Protein AF-A0A349E6E7-F1 (afdb_monomer_lite)

Radius of gyration: 17.11 Å; chains: 1; bounding box: 38×30×62 Å

Sequence (129 aa):
MQFNVATEIISILEPRATTQTDIDMSSIKFLRLEKPYQSMLASNNTEEKIEGLDVDTAARSFEVFFKDRTEITGKTYGSRNDKNGIHFYEQTKIGRKWRYCTHLFVSKTAVESNAIGGQIGDLLVQEKQ

pLDDT: mean 74.7, std 17.89, range [33.38, 95.88]

Secondary structure (DSSP, 8-state):
-EEETTTTEEEE--TT-SSPEEEEGGG-SEEE-SS-EE-----SS-----TT-EEEEEEEEEEEEETTS-EEEEEEEEEEE-SSEEEEEEEEE--TT-EEEEEEEEETTTEEEEEE---HHHHTTTT--

Structure (mmCIF, N/CA/C/O backbone):
data_AF-A0A349E6E7-F1
#
_entry.id   AF-A0A349E6E7-F1
#
loop_
_atom_site.group_PDB
_atom_site.id
_atom_site.type_symbol
_atom_site.label_atom_id
_atom_site.label_alt_id
_atom_site.label_comp_id
_atom_site.label_asym_id
_atom_site.label_entity_id
_atom_site.label_seq_id
_atom_site.pdbx_PDB_ins_code
_atom_site.Cartn_x
_atom_site.Cartn_y
_atom_site.Cartn_z
_atom_site.occupancy
_atom_site.B_iso_or_equiv
_atom_site.auth_seq_id
_atom_site.auth_comp_id
_atom_site.auth_asym_id
_atom_site.auth_atom_id
_atom_site.pdbx_PDB_model_num
ATOM 1 N N . MET A 1 1 ? 10.195 2.484 17.320 1.00 65.44 1 MET A N 1
ATOM 2 C CA . MET A 1 1 ? 9.075 1.759 16.690 1.00 65.44 1 MET A CA 1
ATOM 3 C C . MET A 1 1 ? 9.393 0.282 16.761 1.00 65.44 1 MET A C 1
ATOM 5 O O . MET A 1 1 ? 10.477 -0.107 16.343 1.00 65.44 1 MET A O 1
ATOM 9 N N . GLN A 1 2 ? 8.496 -0.505 17.337 1.00 77.25 2 GLN A N 1
ATOM 10 C CA . GLN A 1 2 ? 8.571 -1.963 17.335 1.00 77.25 2 GLN A CA 1
ATOM 11 C C . GLN A 1 2 ? 7.325 -2.494 16.632 1.00 77.25 2 GLN A C 1
ATOM 13 O O . GLN A 1 2 ? 6.252 -1.915 16.778 1.00 77.25 2 GLN A O 1
ATOM 18 N N . PHE A 1 3 ? 7.475 -3.554 15.845 1.00 76.62 3 PHE A N 1
ATOM 19 C CA . PHE A 1 3 ? 6.357 -4.219 15.188 1.00 76.62 3 PHE A CA 1
ATOM 20 C C . PHE A 1 3 ? 6.262 -5.652 15.695 1.00 76.62 3 PHE A C 1
ATOM 22 O O . PHE A 1 3 ? 7.237 -6.402 15.613 1.00 76.62 3 PHE A O 1
ATOM 29 N N . ASN A 1 4 ? 5.093 -6.024 16.211 1.00 77.81 4 ASN A N 1
ATOM 30 C CA . ASN A 1 4 ? 4.798 -7.393 16.597 1.00 77.81 4 ASN A CA 1
ATOM 31 C C . ASN A 1 4 ? 4.048 -8.090 15.457 1.00 77.81 4 ASN A C 1
ATOM 33 O O . ASN A 1 4 ? 2.883 -7.803 15.198 1.00 77.81 4 ASN A O 1
ATOM 37 N N . VAL A 1 5 ? 4.724 -9.029 14.792 1.00 71.56 5 VAL A N 1
ATOM 38 C CA . VAL A 1 5 ? 4.176 -9.778 13.649 1.00 71.56 5 VAL A CA 1
ATOM 39 C C . VAL A 1 5 ? 3.000 -10.676 14.054 1.00 71.56 5 VAL A C 1
ATOM 41 O O . VAL A 1 5 ? 2.099 -10.898 13.250 1.00 71.56 5 VAL A O 1
ATOM 44 N N . ALA A 1 6 ? 3.003 -11.204 15.282 1.00 77.94 6 ALA A N 1
ATOM 45 C CA . ALA A 1 6 ? 1.976 -12.132 15.750 1.00 77.94 6 ALA A CA 1
ATOM 46 C C . ALA A 1 6 ? 0.658 -11.418 16.065 1.00 77.94 6 ALA A C 1
ATOM 48 O O . ALA A 1 6 ? -0.408 -11.947 15.764 1.00 77.94 6 ALA A O 1
ATOM 49 N N . THR A 1 7 ? 0.738 -10.226 16.661 1.00 79.56 7 THR A N 1
ATOM 50 C CA . THR A 1 7 ? -0.441 -9.436 17.043 1.00 79.56 7 THR A CA 1
ATOM 51 C C . THR A 1 7 ? -0.788 -8.347 16.038 1.00 79.56 7 THR A C 1
ATOM 53 O O . THR A 1 7 ? -1.819 -7.711 16.192 1.00 79.56 7 THR A O 1
ATOM 56 N N . GLU A 1 8 ? 0.066 -8.109 15.041 1.00 79.56 8 GLU A N 1
ATOM 57 C CA . GLU A 1 8 ? -0.101 -7.057 14.031 1.00 79.56 8 GLU A CA 1
ATOM 58 C C . GLU A 1 8 ? -0.259 -5.662 14.651 1.00 79.56 8 GLU A C 1
ATOM 60 O O . GLU A 1 8 ? -1.016 -4.822 14.173 1.00 79.56 8 GLU A O 1
ATOM 65 N N . ILE A 1 9 ? 0.495 -5.410 15.723 1.00 83.06 9 ILE A N 1
ATOM 66 C CA . ILE A 1 9 ? 0.512 -4.124 16.426 1.00 83.06 9 ILE A CA 1
ATOM 67 C C . ILE A 1 9 ? 1.854 -3.441 16.173 1.00 83.06 9 ILE A C 1
ATOM 69 O O . ILE A 1 9 ? 2.924 -4.035 16.353 1.00 83.06 9 ILE A O 1
ATOM 73 N N . ILE A 1 10 ? 1.791 -2.178 15.755 1.00 83.75 10 ILE A N 1
ATOM 74 C CA . ILE A 1 10 ? 2.926 -1.262 15.753 1.00 83.75 10 ILE A CA 1
ATOM 75 C C . ILE A 1 10 ? 2.896 -0.484 17.058 1.00 83.75 10 ILE A C 1
ATOM 77 O O . ILE A 1 10 ? 1.952 0.252 17.325 1.00 83.75 10 ILE A O 1
ATOM 81 N N . SER A 1 11 ? 3.977 -0.569 17.817 1.00 84.50 11 SER A N 1
ATOM 82 C CA . SER A 1 11 ? 4.109 0.150 19.072 1.00 84.50 11 SER A CA 1
ATOM 83 C C . SER A 1 11 ? 5.152 1.264 18.932 1.00 84.50 11 SER A C 1
ATOM 85 O O . SER A 1 11 ? 6.337 1.031 18.635 1.00 84.50 11 SER A O 1
ATOM 87 N N . ILE A 1 12 ? 4.719 2.507 19.131 1.00 84.69 12 ILE A N 1
ATOM 88 C CA . ILE A 1 12 ? 5.522 3.723 18.961 1.00 84.69 12 ILE A CA 1
ATOM 89 C C . ILE A 1 12 ? 5.662 4.416 20.312 1.00 84.69 12 ILE A C 1
ATOM 91 O O . ILE A 1 12 ? 4.676 4.789 20.933 1.00 84.69 12 ILE A O 1
ATOM 95 N N . LEU A 1 13 ? 6.902 4.610 20.761 1.00 85.56 13 LEU A N 1
ATOM 96 C CA . LEU A 1 13 ? 7.206 5.496 21.879 1.00 85.56 13 LEU A CA 1
ATOM 97 C C . LEU A 1 13 ? 7.747 6.802 21.301 1.00 85.56 13 LEU A C 1
ATOM 99 O O . LEU A 1 13 ? 8.862 6.837 20.775 1.00 85.56 13 LEU A O 1
ATOM 103 N N . GLU A 1 14 ? 6.931 7.849 21.328 1.00 83.06 14 GLU A N 1
ATOM 104 C CA . GLU A 1 14 ? 7.347 9.165 20.853 1.00 83.06 14 GLU A CA 1
ATOM 105 C C . GLU A 1 14 ? 8.329 9.813 21.845 1.00 83.06 14 GLU A C 1
ATOM 107 O O . GLU A 1 14 ? 8.226 9.572 23.047 1.00 83.06 14 GLU A O 1
ATOM 112 N N . PRO A 1 15 ? 9.254 10.687 21.400 1.00 82.06 15 PRO A N 1
ATOM 113 C CA . PRO A 1 15 ? 10.307 11.245 22.258 1.00 82.06 15 PRO A CA 1
ATOM 114 C C . PRO A 1 15 ? 9.824 11.999 23.508 1.00 82.06 15 PRO A C 1
ATOM 116 O O . PRO A 1 15 ? 10.608 12.223 24.425 1.00 82.06 15 PRO A O 1
ATOM 119 N N . ARG A 1 16 ? 8.560 12.439 23.528 1.00 84.94 16 ARG A N 1
ATOM 120 C CA . ARG A 1 16 ? 7.936 13.156 24.653 1.00 84.94 16 ARG A CA 1
ATOM 121 C C . ARG A 1 16 ? 6.809 12.367 25.323 1.00 84.94 16 ARG A C 1
ATOM 123 O O . ARG A 1 16 ? 6.191 12.885 26.248 1.00 84.94 16 ARG A O 1
ATOM 130 N N . ALA A 1 17 ? 6.522 11.155 24.853 1.00 84.00 17 ALA A N 1
ATOM 131 C CA . ALA A 1 17 ? 5.455 10.336 25.400 1.00 84.00 17 ALA A CA 1
ATOM 132 C C . ALA A 1 17 ? 5.957 9.541 26.609 1.00 84.00 17 ALA A C 1
ATOM 134 O O . ALA A 1 17 ? 7.027 8.937 26.583 1.00 84.00 17 ALA A O 1
ATOM 135 N N . THR A 1 18 ? 5.160 9.536 27.674 1.00 82.06 18 THR A N 1
ATOM 136 C CA . THR A 1 18 ? 5.380 8.698 28.859 1.00 82.06 18 THR A CA 1
ATOM 137 C C . THR A 1 18 ? 4.865 7.274 28.667 1.00 82.06 18 THR A C 1
ATOM 139 O O . THR A 1 18 ? 5.339 6.363 29.340 1.00 82.06 18 THR A O 1
ATOM 142 N N . THR A 1 19 ? 3.925 7.066 27.743 1.00 84.81 19 THR A N 1
ATOM 143 C CA . THR A 1 19 ? 3.355 5.759 27.403 1.00 84.81 19 THR A CA 1
ATOM 144 C C . THR A 1 19 ? 3.542 5.450 25.928 1.00 84.81 19 THR A C 1
ATOM 146 O O . THR A 1 19 ? 3.532 6.343 25.083 1.00 84.81 19 THR A O 1
ATOM 149 N N . GLN A 1 20 ? 3.687 4.167 25.624 1.00 85.81 20 GLN A N 1
ATOM 150 C CA . GLN A 1 20 ? 3.752 3.675 24.259 1.00 85.81 20 GLN A CA 1
ATOM 151 C C . GLN A 1 20 ? 2.364 3.744 23.609 1.00 85.81 20 GLN A C 1
ATOM 153 O O . GLN A 1 20 ? 1.363 3.415 24.243 1.00 85.81 20 GLN A O 1
ATOM 158 N N . THR A 1 21 ? 2.312 4.184 22.356 1.00 87.62 21 THR A N 1
ATOM 159 C CA . THR A 1 21 ? 1.102 4.170 21.535 1.00 87.62 21 THR A CA 1
ATOM 160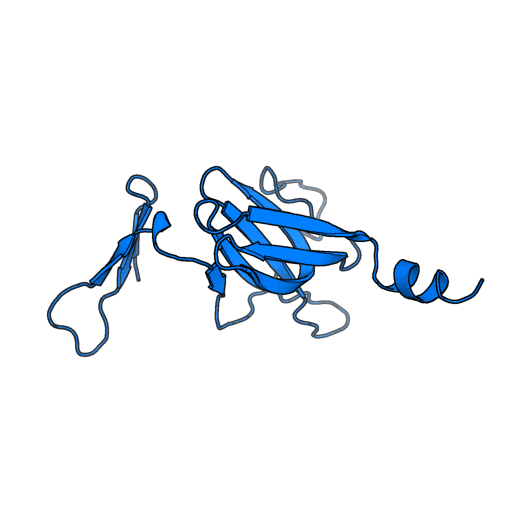 C C . THR A 1 21 ? 1.089 2.893 20.717 1.00 87.62 21 THR A C 1
ATOM 162 O O . THR A 1 21 ? 2.000 2.667 19.917 1.00 87.62 21 THR A O 1
ATOM 165 N N . ASP A 1 22 ? 0.048 2.089 20.897 1.00 87.81 22 ASP A N 1
ATOM 166 C CA . ASP A 1 22 ? -0.192 0.890 20.104 1.00 87.81 22 ASP A CA 1
ATOM 167 C C . ASP A 1 22 ? -1.153 1.206 18.958 1.00 87.81 22 ASP A C 1
ATOM 169 O O . ASP A 1 22 ? -2.226 1.776 19.153 1.00 87.81 22 ASP A O 1
ATOM 173 N N . ILE A 1 23 ? -0.741 0.846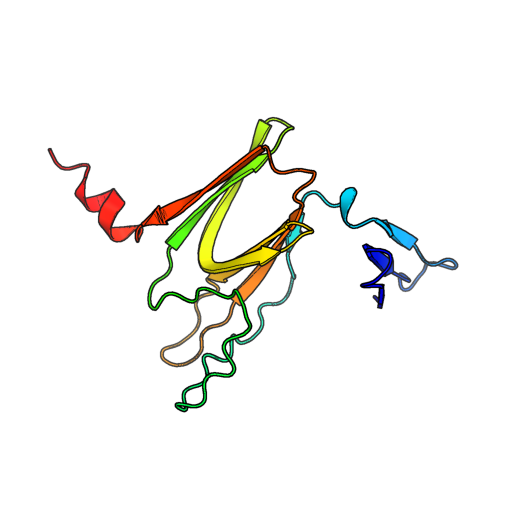 17.747 1.00 84.81 23 ILE A N 1
ATOM 174 C CA . ILE A 1 23 ? -1.493 1.042 16.514 1.00 84.81 23 ILE A CA 1
ATOM 175 C C . ILE A 1 23 ? -1.738 -0.332 15.907 1.00 84.81 23 ILE A C 1
ATOM 177 O O . ILE A 1 23 ? -0.801 -1.024 15.506 1.00 84.81 23 ILE A O 1
ATOM 181 N N . ASP A 1 24 ? -3.007 -0.716 15.828 1.00 84.88 24 ASP A N 1
ATOM 182 C CA . ASP A 1 24 ? -3.432 -1.927 15.134 1.00 84.88 24 ASP A CA 1
ATOM 183 C C . ASP A 1 24 ? -3.266 -1.737 13.618 1.00 84.88 24 ASP A C 1
ATOM 185 O O . ASP A 1 24 ? -3.752 -0.752 13.052 1.00 84.88 24 ASP A O 1
ATOM 189 N N . MET A 1 25 ? -2.599 -2.672 12.939 1.00 78.81 25 MET A N 1
ATOM 190 C CA . MET A 1 25 ? -2.411 -2.632 11.485 1.00 78.81 25 MET A CA 1
ATOM 191 C C . MET A 1 25 ? -3.734 -2.554 10.713 1.00 78.81 25 MET A C 1
ATOM 193 O O . MET A 1 25 ? -3.794 -1.914 9.664 1.00 78.81 25 MET A O 1
ATOM 197 N N . SER A 1 26 ? -4.811 -3.143 11.235 1.00 80.50 26 SER A N 1
ATOM 198 C CA . SER A 1 26 ? -6.147 -3.090 10.632 1.00 80.50 26 SER A CA 1
ATOM 199 C C . SER A 1 26 ? -6.765 -1.687 10.651 1.00 80.50 26 SER A C 1
ATOM 201 O O . SER A 1 26 ? -7.611 -1.388 9.803 1.00 80.50 26 SER A O 1
ATOM 203 N N . SER A 1 27 ? -6.322 -0.823 11.573 1.00 85.69 27 SER A N 1
ATOM 204 C CA . SER A 1 27 ? -6.727 0.588 11.668 1.00 85.69 27 SER A CA 1
ATOM 205 C C . SER A 1 27 ? -5.947 1.506 10.721 1.00 85.69 27 SER A C 1
ATOM 207 O O . SER A 1 27 ? -6.360 2.637 10.457 1.00 85.69 27 SER A O 1
ATOM 209 N N . ILE A 1 28 ? -4.827 1.025 10.176 1.00 86.69 28 ILE A N 1
ATOM 210 C CA . ILE A 1 28 ? -3.996 1.775 9.240 1.00 86.69 28 ILE A CA 1
ATOM 211 C C . ILE A 1 28 ? -4.613 1.663 7.854 1.00 86.69 28 ILE A C 1
ATOM 213 O O . ILE A 1 28 ? -4.720 0.579 7.297 1.00 86.69 28 ILE A O 1
ATOM 217 N N . LYS A 1 29 ? -4.965 2.794 7.247 1.00 92.00 29 LYS A N 1
ATOM 218 C CA . LYS A 1 29 ? -5.439 2.818 5.857 1.00 92.00 29 LYS A CA 1
ATOM 219 C C . LYS A 1 29 ? -4.313 2.487 4.873 1.00 92.00 29 LYS A C 1
ATOM 221 O O . LYS A 1 29 ? -4.425 1.581 4.050 1.00 92.00 29 LYS A O 1
ATOM 226 N N . PHE A 1 30 ? -3.211 3.221 4.988 1.00 92.38 30 PHE A N 1
ATOM 227 C CA . PHE A 1 30 ? -1.951 2.955 4.309 1.00 92.38 30 PHE A CA 1
ATOM 228 C C . PHE A 1 30 ? -0.799 3.545 5.130 1.00 92.38 30 PHE A C 1
ATOM 230 O O . PHE A 1 30 ? -0.990 4.490 5.896 1.00 92.38 30 PHE A O 1
ATOM 237 N N . LEU A 1 31 ? 0.401 2.997 4.962 1.00 90.12 31 LEU A N 1
ATOM 238 C CA . LEU 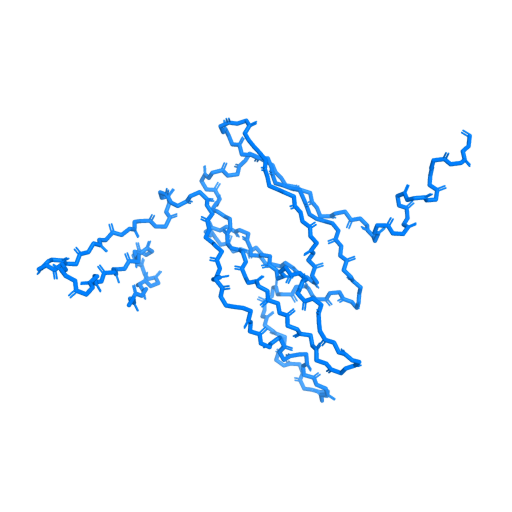A 1 31 ? 1.626 3.480 5.585 1.00 90.12 31 LEU A CA 1
ATOM 239 C C . LEU A 1 31 ? 2.717 3.571 4.526 1.00 90.12 31 LEU A C 1
ATOM 241 O O . LEU A 1 31 ? 3.050 2.586 3.872 1.00 90.12 31 LEU A O 1
ATOM 245 N N . ARG A 1 32 ? 3.287 4.763 4.371 1.00 90.94 32 ARG A N 1
ATOM 246 C CA . ARG A 1 32 ? 4.393 5.027 3.452 1.00 90.94 32 ARG A CA 1
ATOM 247 C C . ARG A 1 32 ? 5.648 5.312 4.263 1.00 90.94 32 ARG A C 1
ATOM 249 O O . ARG A 1 32 ? 5.622 6.161 5.152 1.00 90.94 32 ARG A O 1
ATOM 256 N N . LEU A 1 33 ? 6.745 4.622 3.961 1.00 86.38 33 LEU A N 1
ATOM 257 C CA . LEU A 1 33 ? 8.032 4.964 4.560 1.00 86.38 33 LEU A CA 1
ATOM 258 C C . LEU A 1 33 ? 8.477 6.340 4.063 1.00 86.38 33 LEU A C 1
ATOM 260 O O . LEU A 1 33 ? 8.457 6.615 2.870 1.00 86.38 33 LEU A O 1
ATOM 264 N N . GLU A 1 34 ? 8.901 7.207 4.973 1.00 81.00 34 GLU A N 1
ATOM 265 C CA . GLU A 1 34 ? 9.317 8.565 4.612 1.00 81.00 34 GLU A CA 1
ATOM 266 C C . GLU A 1 34 ? 10.626 8.569 3.809 1.00 81.00 34 GLU A C 1
ATOM 268 O O . GLU A 1 34 ? 10.794 9.337 2.862 1.00 81.00 34 GLU A O 1
ATOM 273 N N . LYS A 1 35 ? 11.561 7.684 4.173 1.00 80.69 35 LYS A N 1
ATOM 274 C CA . LYS A 1 35 ? 12.885 7.613 3.555 1.00 80.69 35 LYS A CA 1
ATOM 275 C C . LYS A 1 35 ? 12.926 6.517 2.489 1.00 80.69 35 LYS A C 1
ATOM 277 O O . LYS A 1 35 ? 12.672 5.355 2.819 1.00 80.69 35 LYS A O 1
ATOM 282 N N . PRO A 1 36 ? 13.300 6.850 1.240 1.00 80.44 36 PRO A N 1
ATOM 283 C CA . PRO A 1 36 ? 13.599 5.847 0.233 1.00 80.44 36 PRO A CA 1
ATOM 284 C C . PRO A 1 36 ? 14.751 4.964 0.707 1.00 80.44 36 PRO A C 1
ATOM 286 O O . PRO A 1 36 ? 15.713 5.447 1.307 1.00 80.44 36 PRO A O 1
ATOM 289 N N . TYR A 1 37 ? 14.684 3.681 0.387 1.00 77.25 37 TYR A N 1
ATOM 290 C CA . TYR A 1 37 ? 15.778 2.746 0.612 1.00 77.25 37 TYR A CA 1
ATOM 291 C C . TYR A 1 37 ? 16.189 2.117 -0.709 1.00 77.25 37 TYR A C 1
ATOM 293 O O . TYR A 1 37 ? 15.440 2.103 -1.690 1.00 77.25 37 TYR A O 1
ATOM 301 N N . GLN A 1 38 ? 17.428 1.647 -0.754 1.00 71.50 38 GLN A N 1
ATOM 302 C CA . GLN A 1 38 ? 17.938 0.990 -1.937 1.00 71.50 38 GLN A CA 1
ATOM 303 C C . GLN A 1 38 ? 17.242 -0.365 -2.083 1.00 71.50 38 GLN A C 1
ATOM 305 O O . GLN A 1 38 ? 17.371 -1.231 -1.218 1.00 71.50 38 GLN A O 1
ATOM 310 N N . SER A 1 39 ? 16.531 -0.559 -3.190 1.00 63.44 39 SER A N 1
ATOM 311 C CA . SER A 1 39 ? 16.096 -1.892 -3.581 1.00 63.44 39 SER A CA 1
ATOM 312 C C . SER A 1 39 ? 17.334 -2.615 -4.106 1.00 63.44 39 SER A C 1
ATOM 314 O O . SER A 1 39 ? 17.883 -2.251 -5.150 1.00 63.44 39 SER A O 1
ATOM 316 N N . MET A 1 40 ? 17.856 -3.582 -3.349 1.00 52.97 40 MET A N 1
ATOM 317 C CA . MET A 1 40 ? 18.887 -4.473 -3.871 1.00 52.97 40 MET A CA 1
ATOM 318 C C . MET A 1 40 ? 18.228 -5.413 -4.881 1.00 52.97 40 MET A C 1
ATOM 320 O O . MET A 1 40 ? 17.745 -6.480 -4.526 1.00 52.97 40 MET A O 1
ATOM 324 N N . LEU A 1 41 ? 18.206 -5.010 -6.152 1.00 50.69 41 LEU A N 1
ATOM 325 C CA . LEU A 1 41 ? 18.075 -5.962 -7.248 1.00 50.69 41 LEU A CA 1
ATOM 326 C C . LEU A 1 41 ? 19.373 -6.767 -7.250 1.00 50.69 41 LEU A C 1
ATOM 328 O O . LEU A 1 41 ? 20.407 -6.240 -7.661 1.00 50.69 41 LEU A O 1
ATOM 332 N N . ALA A 1 42 ? 19.364 -7.979 -6.699 1.00 43.12 42 ALA A N 1
ATOM 333 C CA . ALA A 1 42 ? 20.551 -8.822 -6.668 1.00 43.12 42 ALA A CA 1
ATOM 334 C C . ALA A 1 42 ? 21.103 -8.975 -8.098 1.00 43.12 42 ALA A C 1
ATOM 336 O O . ALA A 1 42 ? 20.481 -9.581 -8.963 1.00 43.12 42 ALA A O 1
ATOM 337 N N . SER A 1 43 ? 22.274 -8.393 -8.356 1.00 41.03 43 SER A N 1
ATOM 338 C CA . SER A 1 43 ? 22.973 -8.458 -9.643 1.00 41.03 43 SER A CA 1
ATOM 339 C C . SER A 1 43 ? 23.671 -9.798 -9.881 1.00 41.03 43 SER A C 1
ATOM 341 O O . SER A 1 43 ? 24.444 -9.921 -10.827 1.00 41.03 43 SER A O 1
ATOM 343 N N . ASN A 1 44 ? 23.431 -10.798 -9.032 1.00 37.72 44 ASN A N 1
ATOM 344 C CA . ASN A 1 44 ? 24.103 -12.085 -9.081 1.00 37.72 44 ASN A CA 1
ATOM 345 C C . ASN A 1 44 ? 23.030 -13.181 -9.045 1.00 37.72 44 ASN A C 1
ATOM 347 O O . ASN A 1 44 ? 22.156 -13.143 -8.185 1.00 37.72 44 ASN A O 1
ATOM 351 N N . ASN A 1 45 ? 23.116 -14.121 -9.990 1.00 39.22 45 ASN A N 1
ATOM 352 C CA . ASN A 1 45 ? 22.238 -15.272 -10.264 1.00 39.22 45 ASN A CA 1
ATOM 353 C C . ASN A 1 45 ? 22.043 -16.267 -9.091 1.00 39.22 45 ASN A C 1
ATOM 355 O O . ASN A 1 45 ? 22.223 -17.472 -9.251 1.00 39.22 45 ASN A O 1
ATOM 359 N N . THR A 1 46 ? 21.657 -15.795 -7.916 1.00 35.81 46 THR A N 1
ATOM 360 C CA . THR A 1 46 ? 21.227 -16.614 -6.780 1.00 35.81 46 THR A CA 1
ATOM 361 C C . THR A 1 46 ? 19.923 -16.022 -6.281 1.00 35.81 46 THR A C 1
ATOM 363 O O . THR A 1 46 ? 19.904 -15.060 -5.517 1.00 35.81 46 THR A O 1
ATOM 366 N N . GLU A 1 47 ? 18.833 -16.561 -6.823 1.00 41.38 47 GLU A N 1
ATOM 367 C CA . GLU A 1 47 ? 17.456 -16.243 -6.473 1.00 41.38 47 GLU A CA 1
ATOM 368 C C . GLU A 1 47 ? 17.166 -16.624 -5.012 1.00 41.38 47 GLU A C 1
ATOM 370 O O . GLU A 1 47 ? 16.549 -17.646 -4.741 1.00 41.38 47 GLU A O 1
ATOM 375 N N . GLU A 1 48 ? 17.510 -15.766 -4.056 1.00 38.31 48 GLU A N 1
ATOM 376 C CA . GLU A 1 48 ? 16.570 -15.536 -2.958 1.00 38.31 48 GLU A CA 1
ATOM 377 C C . GLU A 1 48 ? 15.540 -14.531 -3.474 1.00 38.31 48 GLU A C 1
ATOM 379 O O . GLU A 1 48 ? 15.554 -13.341 -3.157 1.00 38.31 48 GLU A O 1
ATOM 384 N N . LYS A 1 49 ? 14.662 -15.010 -4.368 1.00 45.25 49 LYS A N 1
ATOM 385 C CA . LYS A 1 49 ? 13.397 -14.331 -4.637 1.00 45.25 49 LYS A CA 1
ATOM 386 C C . LYS A 1 49 ? 12.740 -14.155 -3.276 1.00 45.25 49 LYS A C 1
ATOM 388 O O . LYS A 1 49 ? 12.418 -15.148 -2.629 1.00 45.25 49 LYS A O 1
ATOM 393 N N . ILE A 1 50 ? 12.561 -12.912 -2.830 1.00 49.09 50 ILE A N 1
ATOM 394 C CA . ILE A 1 50 ? 11.636 -12.649 -1.729 1.00 49.09 50 ILE A CA 1
ATOM 395 C C . ILE A 1 50 ? 10.309 -13.245 -2.190 1.00 49.09 50 ILE A C 1
ATOM 397 O O . ILE A 1 50 ? 9.755 -12.809 -3.199 1.00 49.09 50 ILE A O 1
ATOM 401 N N . GLU A 1 51 ? 9.866 -14.302 -1.519 1.00 45.56 51 GLU A N 1
ATOM 402 C CA . GLU A 1 51 ? 8.724 -15.090 -1.962 1.00 45.56 51 GLU A CA 1
ATOM 403 C C . GLU A 1 51 ? 7.498 -14.168 -2.102 1.00 45.56 51 GLU A C 1
ATOM 405 O O . GLU A 1 51 ? 7.153 -13.416 -1.186 1.00 45.56 51 GLU A O 1
ATOM 410 N N . GLY A 1 52 ? 6.897 -14.147 -3.294 1.00 47.28 52 GLY A N 1
ATOM 411 C CA . GLY A 1 52 ? 5.753 -13.287 -3.614 1.00 47.28 52 GLY A CA 1
ATOM 412 C C . GLY A 1 52 ? 6.073 -11.842 -4.023 1.00 47.28 52 GLY A C 1
ATOM 413 O O . GLY A 1 52 ? 5.137 -11.072 -4.229 1.00 47.28 52 GLY A O 1
ATOM 414 N N . LEU A 1 53 ? 7.346 -11.452 -4.151 1.00 56.78 53 LEU A N 1
ATOM 415 C CA . LEU A 1 53 ? 7.727 -10.160 -4.720 1.00 56.78 53 LEU A CA 1
ATOM 416 C C . LEU A 1 53 ? 7.863 -10.260 -6.248 1.00 56.78 53 LEU A C 1
ATOM 418 O O . LEU A 1 53 ? 8.851 -10.795 -6.751 1.00 56.78 53 LEU A O 1
ATOM 422 N N . ASP A 1 54 ? 6.894 -9.709 -6.978 1.00 57.34 54 ASP A N 1
ATOM 423 C CA . ASP A 1 54 ? 6.983 -9.560 -8.434 1.00 57.34 54 ASP A CA 1
ATOM 424 C C . ASP A 1 54 ? 7.707 -8.247 -8.753 1.00 57.34 54 ASP A C 1
ATOM 426 O O . ASP A 1 54 ? 7.177 -7.176 -8.455 1.00 57.34 54 ASP A O 1
ATOM 430 N N . VAL A 1 55 ? 8.943 -8.316 -9.265 1.00 59.94 55 VAL A N 1
ATOM 431 C CA . VAL A 1 55 ? 9.748 -7.133 -9.617 1.00 59.94 55 VAL A CA 1
ATOM 432 C C . VAL A 1 55 ? 9.902 -7.036 -11.126 1.00 59.94 55 VAL A C 1
ATOM 434 O O . VAL A 1 55 ? 10.637 -7.809 -11.741 1.00 59.94 55 VAL A O 1
ATOM 437 N N . ASP A 1 56 ? 9.284 -6.016 -11.709 1.00 60.25 56 ASP A N 1
ATOM 438 C CA . ASP A 1 56 ? 9.355 -5.745 -13.134 1.00 60.25 56 ASP A CA 1
ATOM 439 C C . ASP A 1 56 ? 10.613 -4.939 -13.508 1.00 60.25 56 ASP A C 1
ATOM 441 O O . ASP A 1 56 ? 11.121 -4.065 -12.787 1.00 60.25 56 ASP A O 1
ATOM 445 N N . THR A 1 57 ? 11.131 -5.194 -14.714 1.00 59.53 57 THR A N 1
ATOM 446 C CA . THR A 1 57 ? 12.256 -4.423 -15.272 1.00 59.53 57 THR A CA 1
ATOM 447 C C . THR A 1 57 ? 11.883 -2.959 -15.520 1.00 59.53 57 THR A C 1
ATOM 449 O O . THR A 1 57 ? 12.764 -2.093 -15.425 1.00 59.53 57 THR A O 1
ATOM 452 N N . ALA A 1 58 ? 10.597 -2.674 -15.746 1.00 67.19 58 ALA A N 1
ATOM 453 C CA . ALA A 1 58 ? 10.021 -1.348 -15.943 1.00 67.19 58 ALA A CA 1
ATOM 454 C C . ALA A 1 58 ? 8.958 -1.027 -14.883 1.00 67.19 58 ALA A C 1
ATOM 456 O O . ALA A 1 58 ? 8.321 -1.916 -14.333 1.00 67.19 58 ALA A O 1
ATOM 457 N N . ALA A 1 59 ? 8.760 0.262 -14.602 1.00 75.62 59 ALA A N 1
ATOM 458 C CA . ALA A 1 59 ? 7.734 0.685 -13.656 1.00 75.62 59 ALA A CA 1
ATOM 459 C C . ALA A 1 59 ? 6.328 0.557 -14.264 1.00 75.62 59 ALA A C 1
ATOM 461 O O . ALA A 1 59 ? 6.111 0.929 -15.421 1.00 75.62 59 ALA A O 1
ATOM 462 N N . ARG A 1 60 ? 5.376 0.103 -13.450 1.00 81.25 60 ARG A N 1
ATOM 463 C CA . ARG A 1 60 ? 3.947 -0.016 -13.764 1.00 81.25 60 ARG A CA 1
ATOM 464 C C . ARG A 1 60 ? 3.142 1.007 -12.983 1.00 81.25 60 ARG A C 1
ATOM 466 O O . ARG A 1 60 ? 3.570 1.437 -11.910 1.00 81.25 60 ARG A O 1
ATOM 473 N N . SER A 1 61 ? 1.999 1.422 -13.520 1.00 87.56 61 SER A N 1
ATOM 474 C CA . SER A 1 61 ? 1.035 2.192 -12.736 1.00 87.56 61 SER A CA 1
ATOM 475 C C . SER A 1 61 ? 0.332 1.281 -11.733 1.00 87.56 61 SER A C 1
ATOM 477 O O . SER A 1 61 ? 0.083 0.108 -12.012 1.00 87.56 61 SER A O 1
ATOM 479 N N . PHE A 1 62 ? 0.009 1.824 -10.566 1.00 90.38 62 PHE A N 1
ATOM 480 C CA . PHE A 1 62 ? -0.946 1.208 -9.657 1.00 90.38 62 PHE A CA 1
ATOM 481 C C . PHE A 1 62 ? -2.031 2.210 -9.292 1.00 90.38 62 PHE A C 1
ATOM 483 O O . PHE A 1 62 ? -1.776 3.415 -9.206 1.00 90.38 62 PHE A O 1
ATOM 490 N N . GLU A 1 63 ? -3.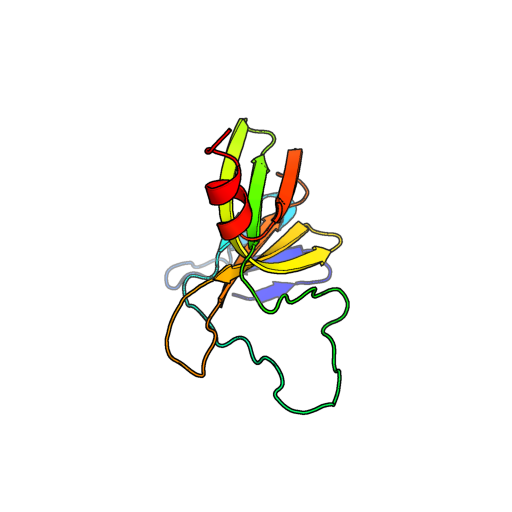213 1.675 -9.035 1.00 93.31 63 GLU A N 1
ATOM 491 C CA . GLU A 1 63 ? -4.387 2.393 -8.564 1.00 93.31 63 GLU A CA 1
ATOM 492 C C . GLU A 1 63 ? -5.020 1.565 -7.449 1.00 93.31 63 GLU A C 1
ATOM 494 O O . GLU A 1 63 ? -5.160 0.345 -7.560 1.00 93.31 63 GLU A O 1
ATOM 499 N N . VAL A 1 64 ? -5.370 2.216 -6.347 1.00 94.00 64 VAL A N 1
ATOM 500 C CA . VAL A 1 64 ? -6.053 1.594 -5.216 1.00 94.00 64 VAL A CA 1
ATOM 501 C C . VAL A 1 64 ? -7.249 2.455 -4.861 1.00 94.00 64 VAL A C 1
ATOM 503 O O . VAL A 1 64 ? -7.088 3.622 -4.509 1.00 94.00 64 VAL A O 1
ATOM 506 N N . PHE A 1 65 ? -8.426 1.843 -4.888 1.00 94.00 65 PHE A N 1
ATOM 507 C CA . PHE A 1 65 ? -9.681 2.442 -4.463 1.00 94.00 65 PHE A CA 1
ATOM 508 C C . PHE A 1 65 ? -10.009 1.964 -3.049 1.00 94.00 65 PHE A C 1
ATOM 510 O O . PHE A 1 65 ? -10.002 0.762 -2.757 1.00 94.00 65 PHE A O 1
ATOM 517 N N . PHE A 1 66 ? -10.273 2.909 -2.153 1.00 95.81 66 PHE A N 1
ATOM 518 C CA . PHE A 1 66 ? -10.599 2.640 -0.759 1.00 95.81 66 PHE A CA 1
ATOM 519 C C . PHE A 1 66 ? -12.110 2.628 -0.536 1.00 95.81 66 PHE A C 1
ATOM 521 O O . PHE A 1 66 ? -12.851 3.362 -1.184 1.00 95.81 66 PHE A O 1
ATOM 528 N N . LYS A 1 67 ? -12.558 1.885 0.482 1.00 94.25 67 LYS A N 1
ATOM 529 C CA . LYS A 1 67 ? -13.981 1.805 0.875 1.00 94.25 67 LYS A CA 1
ATOM 530 C C . LYS A 1 67 ? -14.595 3.153 1.275 1.00 94.25 67 LYS A C 1
ATOM 532 O O . LYS A 1 67 ? -15.813 3.299 1.285 1.00 94.25 67 LYS A O 1
ATOM 537 N N . ASP A 1 68 ? -13.764 4.133 1.632 1.00 95.12 68 ASP A N 1
ATOM 538 C CA . ASP A 1 68 ? -14.185 5.508 1.928 1.00 95.12 68 ASP A CA 1
ATOM 539 C C . ASP A 1 68 ? -14.287 6.399 0.674 1.00 95.12 68 ASP A C 1
ATOM 541 O O . ASP A 1 68 ? -14.454 7.612 0.796 1.00 95.12 68 ASP A O 1
ATOM 545 N N . ARG A 1 69 ? -14.228 5.794 -0.524 1.00 92.19 69 ARG A N 1
ATOM 546 C CA . ARG A 1 69 ? -14.313 6.428 -1.853 1.00 92.19 69 ARG A CA 1
ATOM 547 C C . ARG A 1 69 ? -13.148 7.340 -2.215 1.00 92.19 69 ARG A C 1
ATOM 549 O O . ARG A 1 69 ? -13.230 8.079 -3.191 1.00 92.19 69 ARG A O 1
ATOM 556 N N . THR A 1 70 ? -12.075 7.316 -1.439 1.00 95.88 70 THR A N 1
ATOM 557 C CA . THR A 1 70 ? -10.822 7.954 -1.847 1.00 95.88 70 THR A CA 1
ATOM 558 C C . THR A 1 70 ? -9.954 6.963 -2.618 1.00 95.88 70 THR A C 1
ATOM 560 O O . THR A 1 70 ? -10.203 5.756 -2.607 1.00 95.88 70 THR A O 1
ATOM 563 N N . GLU A 1 71 ? -8.899 7.463 -3.249 1.00 94.69 71 GLU A N 1
ATOM 564 C CA . GLU A 1 71 ? -7.970 6.644 -4.020 1.00 94.69 71 GLU A CA 1
ATOM 565 C C . GLU A 1 71 ? -6.515 7.037 -3.759 1.00 94.69 71 GLU A C 1
ATOM 567 O O . GLU A 1 71 ? -6.211 8.144 -3.303 1.00 94.69 71 GLU A O 1
ATOM 572 N N . ILE A 1 72 ? -5.605 6.109 -4.042 1.00 93.75 72 ILE A N 1
ATOM 573 C CA . ILE A 1 72 ? -4.177 6.389 -4.159 1.00 93.75 72 ILE A CA 1
ATOM 574 C C . ILE A 1 72 ? -3.646 5.757 -5.440 1.00 93.75 72 ILE A C 1
ATOM 576 O O . ILE A 1 72 ? -3.877 4.583 -5.726 1.00 93.75 72 ILE A O 1
ATOM 580 N N . THR A 1 73 ? -2.907 6.551 -6.204 1.00 92.69 73 THR A N 1
ATOM 581 C CA . THR A 1 73 ? -2.305 6.133 -7.469 1.00 92.69 73 THR A CA 1
ATOM 582 C C . THR A 1 73 ? -0.811 6.403 -7.447 1.00 92.69 73 THR A C 1
ATOM 584 O O . THR A 1 73 ? -0.360 7.364 -6.815 1.00 92.69 73 THR A O 1
ATOM 587 N N . GLY A 1 74 ? -0.033 5.625 -8.187 1.00 89.12 74 GLY A N 1
ATOM 588 C CA . GLY A 1 74 ? 1.398 5.871 -8.300 1.00 89.12 74 GLY A CA 1
ATOM 589 C C . GLY A 1 74 ? 2.087 4.981 -9.319 1.00 89.12 74 GLY A C 1
ATOM 590 O O . GLY A 1 74 ? 1.455 4.355 -10.169 1.00 89.12 74 GLY A O 1
ATOM 591 N N . LYS A 1 75 ? 3.419 4.949 -9.247 1.00 87.50 75 LYS A N 1
ATOM 592 C CA . LYS A 1 75 ? 4.254 4.065 -10.066 1.00 87.50 75 LYS A CA 1
ATOM 593 C C . LYS A 1 75 ? 5.025 3.129 -9.171 1.00 87.50 75 LYS A C 1
ATOM 595 O O . LYS A 1 75 ? 5.622 3.575 -8.193 1.00 87.50 75 LYS A O 1
ATOM 600 N N . THR A 1 76 ? 5.077 1.862 -9.538 1.00 84.62 76 THR A N 1
ATOM 601 C CA . THR A 1 76 ? 5.767 0.841 -8.766 1.00 84.62 76 THR A CA 1
ATOM 602 C C . THR A 1 76 ? 6.656 -0.028 -9.646 1.00 84.62 76 THR A C 1
ATOM 604 O O . THR A 1 76 ? 6.344 -0.258 -10.810 1.00 84.62 76 THR A O 1
ATOM 607 N N . TYR A 1 77 ? 7.785 -0.484 -9.104 1.00 79.56 77 TYR A N 1
ATOM 608 C CA . TYR A 1 77 ? 8.619 -1.508 -9.748 1.00 79.56 77 TYR A CA 1
ATOM 609 C C . TYR A 1 77 ? 8.203 -2.924 -9.383 1.00 79.56 77 TYR A C 1
ATOM 611 O O . TYR A 1 77 ? 8.754 -3.874 -9.922 1.00 79.56 77 TYR A O 1
ATOM 619 N N . GLY A 1 78 ? 7.277 -3.066 -8.446 1.00 81.19 78 GLY A N 1
ATOM 620 C CA . GLY A 1 78 ? 6.843 -4.367 -8.013 1.00 81.19 78 GLY A CA 1
ATOM 621 C C . GLY A 1 78 ? 5.794 -4.277 -6.937 1.00 81.19 78 GLY A C 1
ATOM 622 O O . GLY A 1 78 ? 5.617 -3.244 -6.293 1.00 81.19 78 GLY A O 1
ATOM 623 N N . SER A 1 79 ? 5.106 -5.381 -6.723 1.00 84.50 79 SER A N 1
ATOM 624 C CA . SER A 1 79 ? 4.148 -5.477 -5.636 1.00 84.50 79 SER A CA 1
ATOM 625 C C . SER A 1 79 ? 4.244 -6.828 -4.959 1.00 84.50 79 SER A C 1
ATOM 627 O O . SER A 1 79 ? 4.733 -7.797 -5.540 1.00 84.50 79 SER A O 1
ATOM 629 N N . ARG A 1 80 ? 3.798 -6.873 -3.710 1.00 85.44 80 ARG A N 1
ATOM 630 C CA . ARG A 1 80 ? 3.627 -8.113 -2.962 1.00 85.44 80 ARG A CA 1
ATOM 631 C C . ARG A 1 80 ? 2.307 -8.046 -2.219 1.00 85.44 80 ARG A C 1
ATOM 633 O O . ARG A 1 80 ? 2.070 -7.098 -1.477 1.00 85.44 80 ARG A O 1
ATOM 640 N N . ASN A 1 81 ? 1.487 -9.072 -2.380 1.00 84.00 81 ASN A N 1
ATOM 641 C CA . ASN A 1 81 ? 0.288 -9.251 -1.573 1.00 84.00 81 ASN A CA 1
ATOM 642 C C . ASN A 1 81 ? 0.608 -10.175 -0.404 1.00 84.00 81 ASN A C 1
ATOM 644 O O . ASN A 1 81 ? 1.261 -11.202 -0.588 1.00 84.00 81 ASN A O 1
ATOM 648 N N . ASP A 1 82 ? 0.125 -9.835 0.781 1.00 80.62 82 ASP A N 1
ATOM 649 C CA . ASP A 1 82 ? 0.129 -10.740 1.922 1.00 80.62 82 ASP A CA 1
ATOM 650 C C . ASP A 1 82 ? -1.254 -10.787 2.589 1.00 80.62 82 ASP A C 1
ATOM 652 O O . ASP A 1 82 ? -2.247 -10.263 2.074 1.00 80.62 82 ASP A O 1
ATOM 656 N N . LYS A 1 83 ? -1.352 -11.482 3.726 1.00 82.06 83 LYS A N 1
ATOM 657 C CA . LYS A 1 83 ? -2.617 -11.595 4.466 1.00 82.06 83 LYS A CA 1
ATOM 658 C C . LYS A 1 83 ? -3.166 -10.240 4.943 1.00 82.06 83 LYS A C 1
ATOM 660 O O . LYS A 1 83 ? -4.384 -10.120 5.089 1.00 82.06 83 LYS A O 1
ATOM 665 N N . ASN A 1 84 ? -2.299 -9.244 5.126 1.00 82.25 84 ASN A N 1
ATOM 666 C CA . ASN A 1 84 ? -2.591 -7.972 5.781 1.00 82.25 84 ASN A CA 1
ATOM 667 C C . ASN A 1 84 ? -2.822 -6.849 4.776 1.00 82.25 84 ASN A C 1
ATOM 669 O O . ASN A 1 84 ? -3.527 -5.885 5.080 1.00 82.25 84 ASN A O 1
ATOM 673 N N . GLY A 1 85 ? -2.286 -6.969 3.565 1.00 87.81 85 GLY A N 1
ATOM 674 C CA . GLY A 1 85 ? -2.475 -5.948 2.557 1.00 87.81 85 GLY A CA 1
ATOM 675 C C . GLY A 1 85 ? -1.608 -6.097 1.324 1.00 87.81 85 GLY A C 1
ATOM 676 O O . GLY A 1 85 ? -1.124 -7.173 0.973 1.00 87.81 85 GLY A O 1
ATOM 677 N N . ILE A 1 86 ? -1.460 -4.965 0.652 1.00 89.88 86 ILE A N 1
ATOM 678 C CA . ILE A 1 86 ? -0.712 -4.824 -0.586 1.00 89.88 86 ILE A CA 1
ATOM 679 C C . ILE A 1 86 ? 0.505 -3.963 -0.294 1.00 89.88 86 ILE A C 1
ATOM 681 O O . ILE A 1 86 ? 0.404 -2.876 0.275 1.00 89.88 86 ILE A O 1
ATOM 685 N N . HIS A 1 87 ? 1.661 -4.454 -0.702 1.00 90.19 87 HIS A N 1
ATOM 686 C CA . HIS A 1 87 ? 2.923 -3.748 -0.642 1.00 90.19 87 HIS A CA 1
ATOM 687 C C . HIS A 1 87 ? 3.278 -3.257 -2.038 1.00 90.19 87 HIS A C 1
ATOM 689 O O . HIS A 1 87 ? 3.374 -4.059 -2.964 1.00 90.19 87 HIS A O 1
ATOM 695 N N . PHE A 1 88 ? 3.524 -1.960 -2.173 1.00 89.75 88 PHE A N 1
ATOM 696 C CA . PHE A 1 88 ? 4.053 -1.336 -3.375 1.00 89.75 88 PHE A CA 1
ATOM 697 C C . PHE A 1 88 ? 5.470 -0.831 -3.124 1.00 89.75 88 PHE A C 1
ATOM 699 O O . PHE A 1 88 ? 5.777 -0.233 -2.088 1.00 89.75 88 PHE A O 1
ATOM 706 N N . TYR A 1 89 ? 6.332 -1.036 -4.113 1.00 86.75 89 TYR A N 1
ATOM 707 C CA . TYR A 1 89 ? 7.700 -0.528 -4.125 1.00 86.75 89 TYR A CA 1
ATOM 708 C C . TYR A 1 89 ? 7.729 0.671 -5.067 1.00 86.75 89 TYR A C 1
ATOM 710 O O . TYR A 1 89 ? 7.996 0.541 -6.265 1.00 86.75 89 TYR A O 1
ATOM 718 N N . GLU A 1 90 ? 7.312 1.827 -4.552 1.00 86.31 90 GLU A N 1
ATOM 719 C CA . GLU A 1 90 ? 7.111 3.036 -5.344 1.00 86.31 90 GLU A CA 1
ATOM 720 C C . GLU A 1 90 ? 8.424 3.509 -5.965 1.00 86.31 90 GLU A C 1
ATOM 722 O O . GLU A 1 90 ? 9.482 3.500 -5.327 1.00 86.31 90 GLU A O 1
ATOM 727 N N . GLN A 1 91 ? 8.356 3.913 -7.233 1.00 75.12 91 GLN A N 1
ATOM 728 C CA . GLN A 1 91 ? 9.517 4.373 -7.981 1.00 75.12 91 GLN A CA 1
ATOM 729 C C . GLN A 1 91 ? 10.036 5.698 -7.409 1.00 75.12 91 GLN A C 1
ATOM 731 O O . GLN A 1 91 ? 9.437 6.751 -7.623 1.00 75.12 91 GLN A O 1
ATOM 736 N N . THR A 1 92 ? 11.234 5.666 -6.823 1.00 69.31 92 THR A N 1
ATOM 737 C CA . THR A 1 92 ? 11.988 6.872 -6.463 1.00 69.31 92 THR A CA 1
ATOM 738 C C . THR A 1 92 ? 13.232 6.934 -7.350 1.00 69.31 92 THR A C 1
ATOM 740 O O . THR A 1 92 ? 14.256 6.298 -7.110 1.00 69.31 92 THR A O 1
ATOM 743 N N . LYS A 1 93 ? 13.125 7.637 -8.479 1.00 64.31 93 LYS A N 1
ATOM 744 C CA . LYS A 1 93 ? 14.166 7.688 -9.520 1.00 64.31 93 LYS A CA 1
ATOM 745 C C . LYS A 1 93 ? 15.454 8.338 -8.989 1.00 64.31 93 LYS A C 1
ATOM 747 O O . LYS A 1 93 ? 15.402 9.534 -8.756 1.00 64.31 93 LYS A O 1
ATOM 752 N N . ILE A 1 94 ? 16.607 7.647 -8.932 1.00 61.88 94 ILE A N 1
ATOM 753 C CA . ILE A 1 94 ? 17.944 8.298 -8.899 1.00 61.88 94 ILE A CA 1
ATOM 754 C C . ILE A 1 94 ? 19.052 7.414 -9.539 1.00 61.88 94 ILE A C 1
ATOM 756 O O . ILE A 1 94 ? 19.455 6.410 -8.969 1.00 61.88 94 ILE A O 1
ATOM 760 N N . GLY A 1 95 ? 19.646 7.879 -10.655 1.00 54.91 95 GLY A N 1
ATOM 761 C CA . GLY A 1 95 ? 20.964 7.453 -11.182 1.00 54.91 95 GLY A CA 1
ATOM 762 C C . GLY A 1 95 ? 21.020 6.173 -12.043 1.00 54.91 95 GLY A C 1
ATOM 763 O O . GLY A 1 95 ? 20.239 5.250 -11.867 1.00 54.91 95 GLY A O 1
ATOM 764 N N . ARG A 1 96 ? 21.989 6.086 -12.978 1.00 57.12 96 ARG A N 1
ATOM 765 C CA . ARG A 1 96 ? 22.129 4.994 -13.982 1.00 57.12 96 ARG A CA 1
ATOM 766 C C . ARG A 1 96 ? 22.279 3.565 -13.411 1.00 57.12 96 ARG A C 1
ATOM 768 O O . ARG A 1 96 ? 22.201 2.623 -14.191 1.00 57.12 96 ARG A O 1
ATOM 775 N N . LYS A 1 97 ? 22.536 3.387 -12.107 1.00 55.03 97 LYS A N 1
ATOM 776 C CA . LYS A 1 97 ? 22.871 2.080 -11.498 1.00 55.03 97 LYS A CA 1
ATOM 777 C C . LYS A 1 97 ? 22.149 1.741 -10.187 1.00 55.03 97 LYS A C 1
ATOM 779 O O . LYS A 1 97 ? 22.232 0.595 -9.768 1.00 55.03 97 LYS A O 1
ATOM 784 N N . TRP A 1 98 ? 21.440 2.677 -9.554 1.00 56.19 98 TRP A N 1
ATOM 785 C CA . TRP A 1 98 ? 20.783 2.431 -8.265 1.00 56.19 98 TRP A CA 1
ATOM 786 C C . TRP A 1 98 ? 19.280 2.649 -8.401 1.00 56.19 98 TRP A C 1
ATOM 788 O O . TRP A 1 98 ? 18.839 3.668 -8.925 1.00 56.19 98 TRP A O 1
ATOM 798 N N . ARG A 1 99 ? 18.474 1.686 -7.950 1.00 67.12 99 ARG A N 1
ATOM 799 C CA . ARG A 1 99 ? 17.024 1.868 -7.841 1.00 67.12 99 ARG A CA 1
ATOM 800 C C . ARG A 1 99 ? 16.686 2.048 -6.371 1.00 67.12 99 ARG A C 1
ATOM 802 O O . ARG A 1 99 ? 16.822 1.123 -5.576 1.00 67.12 99 ARG A O 1
ATOM 809 N N . TYR A 1 100 ? 16.276 3.258 -6.017 1.00 75.38 100 TYR A N 1
ATOM 810 C CA . TYR A 1 100 ? 15.681 3.524 -4.718 1.00 75.38 100 TYR A CA 1
ATOM 811 C C . TYR A 1 100 ? 14.174 3.344 -4.836 1.00 75.38 100 TYR A C 1
ATOM 813 O O . TYR A 1 100 ? 13.568 3.711 -5.847 1.00 75.38 100 TYR A O 1
ATOM 821 N N . CYS A 1 101 ? 13.573 2.765 -3.808 1.00 79.75 101 CYS A N 1
ATOM 822 C CA . CYS A 1 101 ? 12.131 2.665 -3.710 1.00 79.75 101 CYS A CA 1
ATOM 823 C C . CYS A 1 101 ? 11.656 3.197 -2.369 1.00 79.75 101 CYS A C 1
ATOM 825 O O . CYS A 1 101 ? 12.330 3.065 -1.343 1.00 79.75 101 CYS A O 1
ATOM 827 N N . THR A 1 102 ? 10.472 3.784 -2.401 1.00 86.94 102 THR A N 1
ATOM 828 C CA . THR A 1 102 ? 9.710 4.083 -1.200 1.00 86.94 102 THR A CA 1
ATOM 829 C C . THR A 1 102 ? 8.685 2.974 -1.017 1.00 86.94 102 THR A C 1
ATOM 831 O O . THR A 1 102 ? 7.967 2.629 -1.949 1.00 86.94 102 THR A O 1
ATOM 834 N N . HIS A 1 103 ? 8.638 2.366 0.165 1.00 87.81 103 HIS A N 1
ATOM 835 C CA . HIS A 1 103 ? 7.668 1.311 0.434 1.00 87.81 103 HIS A CA 1
ATOM 836 C C . HIS A 1 103 ? 6.339 1.910 0.870 1.00 87.81 103 HIS A C 1
ATOM 838 O O . HIS A 1 103 ? 6.299 2.711 1.808 1.00 87.81 103 HIS A O 1
ATOM 844 N N . LEU A 1 104 ? 5.275 1.477 0.208 1.00 91.50 104 LEU A N 1
ATOM 845 C CA . LEU A 1 104 ? 3.898 1.802 0.528 1.00 91.50 104 LEU A CA 1
ATOM 846 C C . LEU A 1 104 ? 3.173 0.506 0.886 1.00 91.50 104 LEU A C 1
ATOM 848 O O . LEU A 1 104 ? 3.022 -0.377 0.051 1.00 91.50 104 LEU A O 1
ATOM 852 N N . PHE A 1 105 ? 2.724 0.401 2.129 1.00 90.94 105 PHE A N 1
ATOM 853 C CA . PHE A 1 105 ? 1.794 -0.626 2.573 1.00 90.94 105 PHE A CA 1
ATOM 854 C C . PHE A 1 105 ? 0.371 -0.077 2.513 1.00 90.94 105 PHE A C 1
ATOM 856 O O . PHE A 1 105 ? 0.116 1.033 2.977 1.00 90.94 105 PHE A O 1
ATOM 863 N N . VAL A 1 106 ? -0.557 -0.864 1.988 1.00 92.62 106 VAL A N 1
ATOM 864 C CA . VAL A 1 106 ? -1.981 -0.548 1.915 1.00 92.62 106 VAL A CA 1
ATOM 865 C C . VAL A 1 106 ? -2.749 -1.676 2.588 1.00 92.62 106 VAL A C 1
ATOM 867 O O . VAL A 1 106 ? -2.636 -2.826 2.172 1.00 92.62 106 VAL A O 1
ATOM 870 N N . SER A 1 107 ? -3.539 -1.358 3.613 1.00 91.88 107 SER A N 1
ATOM 871 C CA . SER A 1 107 ? -4.231 -2.383 4.396 1.00 91.88 107 SER A CA 1
ATOM 872 C C . SER A 1 107 ? -5.408 -2.992 3.647 1.00 91.88 107 SER A C 1
ATOM 874 O O . SER A 1 107 ? -6.265 -2.288 3.109 1.00 91.88 107 SER A O 1
ATOM 876 N N . LYS A 1 108 ? -5.522 -4.319 3.713 1.00 91.12 108 LYS A N 1
ATOM 877 C CA . LYS A 1 108 ? -6.646 -5.076 3.154 1.00 91.12 108 LYS A CA 1
ATOM 878 C C . LYS A 1 108 ? -7.996 -4.650 3.736 1.00 91.12 108 LYS A C 1
ATOM 880 O O . LYS A 1 108 ? -9.014 -4.753 3.055 1.00 91.12 108 LYS A O 1
ATOM 885 N N . THR A 1 109 ? -8.036 -4.167 4.980 1.00 91.81 109 THR A N 1
ATOM 886 C CA . THR A 1 109 ? -9.289 -3.709 5.604 1.00 91.81 109 THR A CA 1
ATOM 887 C C . THR A 1 109 ? -9.821 -2.433 4.958 1.00 91.81 109 THR A C 1
ATOM 889 O O . THR A 1 109 ? -11.041 -2.258 4.894 1.00 91.81 109 THR A O 1
ATOM 892 N N . ALA A 1 110 ? -8.931 -1.593 4.427 1.00 91.75 110 ALA A N 1
ATOM 893 C CA . ALA A 1 110 ? -9.261 -0.318 3.806 1.00 91.75 110 ALA A CA 1
ATOM 894 C C . ALA A 1 110 ? -9.533 -0.414 2.295 1.00 91.75 110 ALA A C 1
ATOM 896 O O . ALA A 1 110 ? -10.280 0.409 1.762 1.00 91.75 110 ALA A O 1
ATOM 897 N N . VAL A 1 111 ? -8.942 -1.399 1.610 1.00 92.62 111 VAL A N 1
ATOM 898 C CA . VAL A 1 111 ? -9.057 -1.569 0.152 1.00 92.62 111 VAL A CA 1
ATOM 899 C C . VAL A 1 111 ? -10.447 -2.068 -0.240 1.00 92.62 111 VAL A C 1
ATOM 901 O O . VAL A 1 111 ? -10.960 -3.037 0.321 1.00 92.62 111 VAL A O 1
ATOM 904 N N . GLU A 1 112 ? -11.039 -1.414 -1.235 1.00 93.19 112 GLU A N 1
ATOM 905 C CA . GLU A 1 112 ? -12.211 -1.901 -1.964 1.00 93.19 112 GLU A CA 1
ATOM 906 C C . GLU A 1 112 ? -11.775 -2.656 -3.223 1.00 93.19 112 GLU A C 1
ATOM 908 O O . GLU A 1 112 ? -12.161 -3.805 -3.427 1.00 93.19 112 GLU A O 1
ATOM 913 N N . SER A 1 113 ? -10.912 -2.043 -4.033 1.00 91.44 113 SER A N 1
ATOM 914 C CA . SER A 1 113 ? -10.314 -2.672 -5.211 1.00 91.44 113 SER A CA 1
ATOM 915 C C . SER A 1 113 ? -8.939 -2.077 -5.518 1.00 91.44 113 SER A C 1
ATOM 917 O O . SER A 1 113 ? -8.567 -1.022 -5.004 1.00 91.44 113 SER A O 1
ATOM 919 N N . ASN A 1 114 ? -8.146 -2.781 -6.322 1.00 90.81 114 ASN A N 1
ATOM 920 C CA . ASN A 1 114 ? -6.859 -2.294 -6.805 1.00 90.81 114 ASN A CA 1
ATOM 921 C C . ASN A 1 114 ? -6.604 -2.788 -8.230 1.00 90.81 114 ASN A C 1
ATOM 923 O O . ASN A 1 114 ? -7.104 -3.842 -8.627 1.00 90.81 114 ASN A O 1
ATOM 927 N N . ALA A 1 115 ? -5.805 -2.029 -8.969 1.00 88.00 115 ALA A N 1
ATOM 928 C CA . ALA A 1 115 ? -5.327 -2.376 -10.293 1.00 88.00 115 ALA A CA 1
ATOM 929 C C . ALA A 1 115 ? -3.826 -2.089 -10.393 1.00 88.00 115 ALA A C 1
ATOM 931 O O . ALA A 1 115 ? -3.329 -1.085 -9.882 1.00 88.00 115 ALA A O 1
ATOM 932 N N . ILE A 1 116 ? -3.102 -2.972 -11.081 1.00 84.38 116 ILE A N 1
ATOM 933 C CA . ILE A 1 116 ? -1.687 -2.789 -11.415 1.00 84.38 116 ILE A CA 1
ATOM 934 C C . ILE A 1 116 ? -1.579 -2.865 -12.939 1.00 84.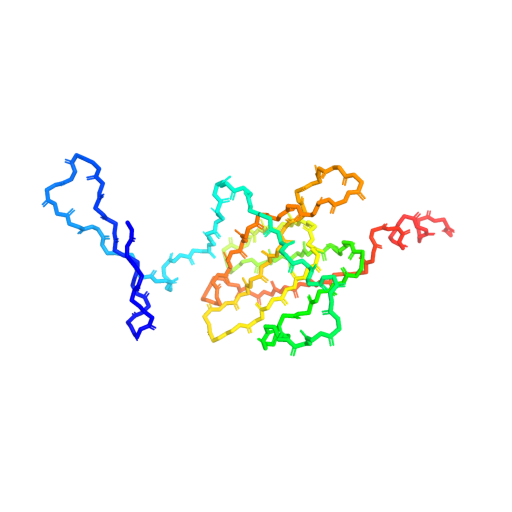38 116 ILE A C 1
ATOM 936 O O . ILE A 1 116 ? -1.586 -3.949 -13.528 1.00 84.38 116 ILE A O 1
ATOM 940 N N . GLY A 1 117 ? -1.560 -1.695 -13.576 1.00 75.12 117 GLY A N 1
ATOM 941 C CA . GLY A 1 117 ? -1.659 -1.526 -15.026 1.00 75.12 117 GLY A CA 1
ATOM 942 C C . GLY A 1 117 ? -0.390 -1.897 -15.800 1.00 75.12 117 GLY A C 1
ATOM 943 O O . GLY A 1 117 ? 0.609 -2.341 -15.228 1.00 75.12 117 GLY A O 1
ATOM 944 N N . GLY A 1 118 ? -0.442 -1.716 -17.125 1.00 60.88 118 GLY A N 1
ATOM 945 C CA . GLY A 1 118 ? 0.705 -1.841 -18.036 1.00 60.88 118 GLY A CA 1
ATOM 946 C C . GLY A 1 118 ? 1.719 -0.698 -17.889 1.00 60.88 118 GLY A C 1
ATOM 947 O O . GLY A 1 118 ? 1.545 0.216 -17.079 1.00 60.88 118 GLY A O 1
ATOM 948 N N . GLN A 1 119 ? 2.809 -0.733 -18.662 1.00 53.59 119 GLN A N 1
ATOM 949 C CA . GLN A 1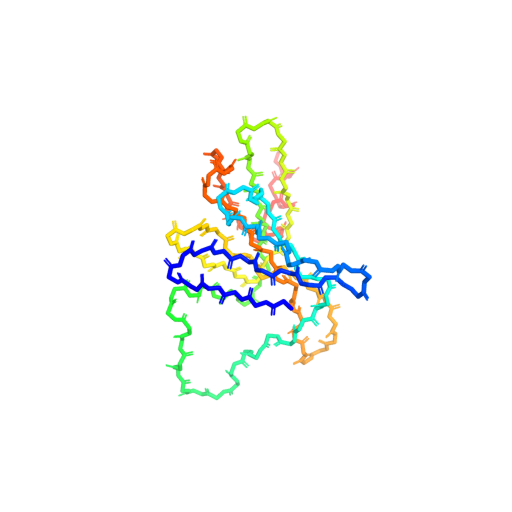 119 ? 3.762 0.380 -18.681 1.00 53.59 119 GLN A CA 1
ATOM 950 C C . GLN A 1 119 ? 3.028 1.638 -19.171 1.00 53.59 119 GLN A C 1
ATOM 952 O O . GLN A 1 119 ? 2.321 1.589 -20.168 1.00 53.59 119 GLN A O 1
ATOM 957 N N . ILE A 1 120 ? 3.208 2.792 -18.518 1.00 49.72 120 ILE A N 1
ATOM 958 C CA . ILE A 1 120 ? 2.540 4.056 -18.918 1.00 49.72 120 ILE A CA 1
ATOM 959 C C . ILE A 1 120 ? 2.834 4.442 -20.387 1.00 49.72 120 ILE A C 1
ATOM 961 O O . ILE A 1 120 ? 2.077 5.197 -20.992 1.00 49.72 120 ILE A O 1
ATOM 965 N N . GLY A 1 121 ? 3.898 3.891 -20.986 1.00 45.72 121 GLY A N 1
ATOM 966 C CA . GLY A 1 121 ? 4.163 3.999 -22.423 1.00 45.72 121 GLY A CA 1
ATOM 967 C C . GLY A 1 121 ? 3.062 3.410 -23.316 1.00 45.72 121 GLY A C 1
ATOM 968 O O . GLY A 1 121 ? 2.844 3.949 -24.393 1.00 45.72 121 GLY A O 1
ATOM 969 N N . ASP A 1 122 ? 2.329 2.392 -22.861 1.00 40.34 122 ASP A N 1
ATOM 970 C CA . ASP A 1 122 ? 1.239 1.761 -23.619 1.00 40.34 122 ASP A CA 1
ATOM 971 C C . ASP A 1 122 ? -0.053 2.596 -23.582 1.00 40.34 122 ASP A C 1
ATOM 973 O O . ASP A 1 122 ? -0.773 2.672 -24.576 1.00 40.34 122 ASP A O 1
ATOM 977 N N . LEU A 1 123 ? -0.317 3.292 -22.468 1.00 41.03 123 LEU A N 1
ATOM 978 C CA . LEU A 1 123 ? -1.483 4.176 -22.310 1.00 41.03 123 LEU A CA 1
ATOM 979 C C . LEU A 1 123 ? -1.405 5.414 -23.219 1.00 41.03 123 LEU A C 1
ATOM 981 O O . LEU A 1 123 ? -2.408 5.818 -23.795 1.00 41.03 123 LEU A O 1
ATOM 985 N N . LEU A 1 124 ? -0.207 5.978 -23.418 1.00 42.41 124 LEU A N 1
ATOM 986 C CA . LEU A 1 124 ? -0.001 7.130 -24.311 1.00 42.41 124 LEU A CA 1
ATOM 987 C C . LEU A 1 124 ? -0.083 6.776 -25.808 1.00 42.41 124 LEU A C 1
ATOM 989 O O . LEU A 1 124 ? -0.190 7.673 -26.643 1.00 42.41 124 LEU A O 1
ATOM 993 N N . VAL A 1 125 ? -0.015 5.491 -26.168 1.00 47.69 125 VAL A N 1
ATOM 994 C CA . VAL A 1 125 ? -0.127 5.033 -27.565 1.00 47.69 125 VAL A CA 1
ATOM 995 C C . VAL A 1 125 ? -1.590 4.830 -27.976 1.00 47.69 125 VAL A C 1
ATOM 997 O O . VAL A 1 125 ? -1.901 4.932 -29.161 1.00 47.69 125 VAL A O 1
ATOM 1000 N N . GLN A 1 126 ? -2.505 4.618 -27.025 1.00 44.81 126 GLN A N 1
ATOM 1001 C CA . GLN A 1 126 ? -3.921 4.364 -27.319 1.00 44.81 126 GLN A CA 1
ATOM 1002 C C . GLN A 1 126 ? -4.767 5.627 -27.564 1.00 44.81 126 GLN A C 1
ATOM 1004 O O . GLN A 1 126 ? -5.853 5.510 -28.118 1.00 44.81 126 GLN A O 1
ATOM 1009 N N . GLU A 1 127 ? -4.274 6.835 -27.263 1.00 41.84 127 GLU A N 1
ATOM 1010 C CA . GLU A 1 127 ? -4.990 8.096 -27.561 1.00 41.84 127 GLU A CA 1
ATOM 1011 C C . GLU A 1 127 ? -4.875 8.560 -29.031 1.00 41.84 127 GLU A C 1
ATOM 1013 O O . GLU A 1 127 ? -5.324 9.650 -29.386 1.00 41.84 127 GLU A O 1
ATOM 1018 N N . LYS A 1 128 ? -4.281 7.749 -29.917 1.00 39.66 128 LYS A N 1
ATOM 1019 C CA . LYS A 1 128 ? -4.244 8.002 -31.366 1.00 39.66 128 LYS A CA 1
ATOM 1020 C C . LYS A 1 128 ? -4.999 6.925 -32.144 1.00 39.66 128 LYS A C 1
ATOM 1022 O O . LYS A 1 128 ? -4.369 6.152 -32.866 1.00 39.66 128 LYS A O 1
ATOM 1027 N N . GLN A 1 129 ? -6.325 6.899 -32.039 1.00 33.38 129 GLN A N 1
ATOM 1028 C CA . GLN A 1 129 ? -7.195 6.314 -33.067 1.00 33.38 129 GLN A CA 1
ATOM 1029 C C . GLN A 1 129 ? -8.425 7.185 -33.287 1.00 33.38 129 GLN A C 1
ATOM 1031 O O . GLN A 1 129 ? -9.026 7.616 -32.280 1.00 33.38 129 GLN A O 1
#

Foldseek 3Di:
DDADPVQQWDWDDDPPDPDIDIDHLLNDQKDKDPDWDWDCPPPDPDDPPVPQKDFAPAWWKKKFAWPVRDIDIAIARTWGDDPFFIWGFGFDDDDPPITTTMIMTGGPNGTPDMDTGDHVVVVVVVVPD